Protein AF-A0A478FSL3-F1 (afdb_monomer)

Foldseek 3Di:
DDDDDDDDDDDDDDDDDDDDDDPPPDDDDDDDDDPPPFDFAFALLRCCVPPPQQWKDFDALVRLLVCLVPPQLLVLCLVCLVVQDDPPCVPPRDDSVCCPVPVVSPSVSLRVSLVVRRNDFDDPVCVVGGDGPVNLVPDPSSVSNRSNGMDTNPDPPD

pLDDT: mean 75.97, std 21.67, range [32.62, 96.56]

Organism: NCBI:txid1494318

Structure (mmCIF, N/CA/C/O backbone):
data_AF-A0A478FSL3-F1
#
_entry.id   AF-A0A478FSL3-F1
#
loop_
_atom_site.group_PDB
_atom_site.id
_atom_site.type_symbol
_atom_site.label_atom_id
_atom_site.label_alt_id
_atom_site.label_comp_id
_atom_site.label_asym_id
_atom_site.label_entity_id
_atom_site.label_seq_id
_atom_site.pdbx_PDB_ins_code
_atom_site.Cartn_x
_atom_site.Cartn_y
_atom_site.Cartn_z
_atom_site.occupancy
_atom_site.B_iso_or_equiv
_atom_site.auth_seq_id
_atom_site.auth_comp_id
_atom_site.auth_asym_id
_atom_site.auth_atom_id
_atom_site.pdbx_PDB_model_num
ATOM 1 N N . MET A 1 1 ? 45.774 29.064 17.086 1.00 34.59 1 MET A N 1
ATOM 2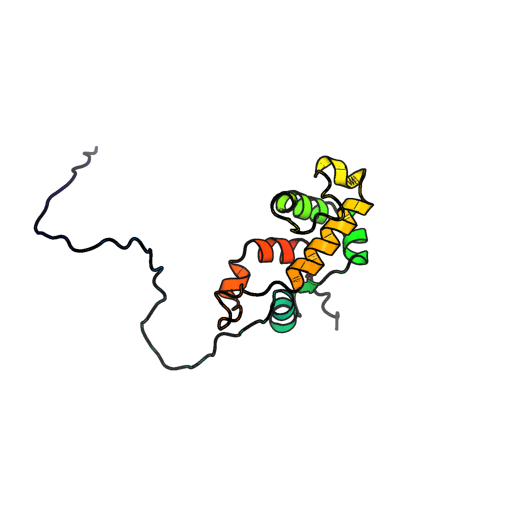 C CA . MET A 1 1 ? 45.091 30.337 16.777 1.00 34.59 1 MET A CA 1
ATOM 3 C C . MET A 1 1 ? 44.925 30.420 15.266 1.00 34.59 1 MET A C 1
ATOM 5 O O . MET A 1 1 ? 45.894 30.163 14.566 1.00 34.59 1 MET A O 1
ATOM 9 N N . SER A 1 2 ? 43.700 30.673 14.799 1.00 55.25 2 SER A N 1
ATOM 10 C CA . SER A 1 2 ? 43.314 30.901 13.392 1.00 55.25 2 SER A CA 1
ATOM 11 C C . SER A 1 2 ? 43.967 32.162 12.797 1.00 55.25 2 SER A C 1
ATOM 13 O O . SER A 1 2 ? 44.465 32.989 13.563 1.00 55.25 2 SER A O 1
ATOM 15 N N . PRO A 1 3 ? 43.974 32.316 11.457 1.00 44.53 3 PRO A N 1
ATOM 16 C CA . PRO A 1 3 ? 42.897 33.045 10.750 1.00 44.53 3 PRO A CA 1
ATOM 17 C C . PRO A 1 3 ? 42.436 32.306 9.466 1.00 44.53 3 PRO A C 1
ATOM 19 O O . PRO A 1 3 ? 43.242 31.726 8.752 1.00 44.53 3 PRO A O 1
ATOM 22 N N . GLN A 1 4 ? 41.142 32.039 9.257 1.00 42.28 4 GLN A N 1
ATOM 23 C CA . GLN A 1 4 ? 40.098 32.898 8.658 1.00 42.28 4 GLN A CA 1
ATOM 24 C C . GLN A 1 4 ? 40.313 33.295 7.177 1.00 42.28 4 GLN A C 1
ATOM 26 O O . GLN A 1 4 ? 41.096 34.179 6.866 1.00 42.28 4 GLN A O 1
ATOM 31 N N . ALA A 1 5 ? 39.538 32.618 6.314 1.00 52.38 5 ALA A N 1
ATOM 32 C CA .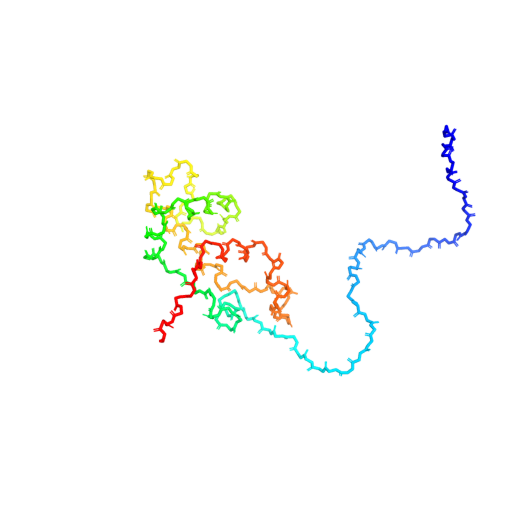 ALA A 1 5 ? 38.742 33.112 5.179 1.00 52.38 5 ALA A CA 1
ATOM 33 C C . ALA A 1 5 ? 39.263 34.252 4.279 1.00 52.38 5 ALA A C 1
ATOM 35 O O . ALA A 1 5 ? 39.267 35.399 4.700 1.00 52.38 5 ALA A O 1
ATOM 36 N N . VAL A 1 6 ? 39.459 33.944 2.986 1.00 44.88 6 VAL A N 1
ATOM 37 C CA . VAL A 1 6 ? 39.178 34.794 1.801 1.00 44.88 6 VAL A CA 1
ATOM 38 C C . VAL A 1 6 ? 38.959 33.803 0.634 1.00 44.88 6 VAL A C 1
ATOM 40 O O . VAL A 1 6 ? 39.763 32.897 0.467 1.00 44.88 6 VAL A O 1
ATOM 43 N N . GLY A 1 7 ? 37.894 33.778 -0.168 1.00 35.62 7 GLY A N 1
ATOM 44 C CA . GLY A 1 7 ? 36.949 34.825 -0.528 1.00 35.62 7 GLY A CA 1
ATOM 45 C C . GLY A 1 7 ? 37.157 35.240 -1.992 1.00 35.62 7 GLY A C 1
ATOM 46 O O . GLY A 1 7 ? 38.005 36.070 -2.262 1.00 35.62 7 GLY A O 1
ATOM 47 N N . MET A 1 8 ? 36.335 34.683 -2.890 1.00 39.50 8 MET A N 1
ATOM 48 C CA . MET A 1 8 ? 35.828 35.277 -4.144 1.00 39.50 8 MET A CA 1
ATOM 49 C C . MET A 1 8 ? 36.754 35.725 -5.304 1.00 39.50 8 MET A C 1
ATOM 51 O O . MET A 1 8 ? 37.624 36.570 -5.154 1.00 39.50 8 MET A O 1
ATOM 55 N N . ALA A 1 9 ? 36.293 35.308 -6.500 1.00 43.53 9 ALA A N 1
ATOM 56 C CA . ALA A 1 9 ? 36.206 36.050 -7.776 1.00 43.53 9 ALA A CA 1
ATOM 57 C C . ALA A 1 9 ? 37.520 36.278 -8.569 1.00 43.53 9 ALA A C 1
ATOM 59 O O . ALA A 1 9 ? 38.598 36.297 -8.005 1.00 43.53 9 ALA A O 1
ATOM 60 N N . ALA A 1 10 ? 37.554 36.423 -9.899 1.00 43.38 10 ALA A N 1
ATOM 61 C CA . ALA A 1 10 ? 36.546 36.774 -10.900 1.00 43.38 10 ALA A CA 1
ATOM 62 C C . ALA A 1 10 ? 37.058 36.364 -12.315 1.00 43.38 10 ALA A C 1
ATOM 64 O O . ALA A 1 10 ? 38.259 36.392 -12.549 1.00 43.38 10 ALA A O 1
ATOM 65 N N . LEU A 1 11 ? 36.185 35.869 -13.206 1.00 45.81 11 LEU A N 1
ATOM 66 C CA . LEU A 1 11 ? 35.688 36.509 -14.452 1.00 45.81 11 LEU A CA 1
ATOM 67 C C . LEU A 1 11 ? 36.575 36.461 -15.725 1.00 45.81 11 LEU A C 1
ATOM 69 O O . LEU A 1 11 ? 37.667 37.014 -15.771 1.00 45.81 11 LEU A O 1
ATOM 73 N N . GLY A 1 12 ? 35.980 35.924 -16.805 1.00 34.31 12 GLY A N 1
ATOM 74 C CA . GLY A 1 12 ? 36.345 36.104 -18.226 1.00 34.31 12 GLY A CA 1
ATOM 75 C C . GLY A 1 12 ? 36.044 34.831 -19.045 1.00 34.31 12 GLY A C 1
ATOM 76 O O . GLY A 1 12 ? 36.5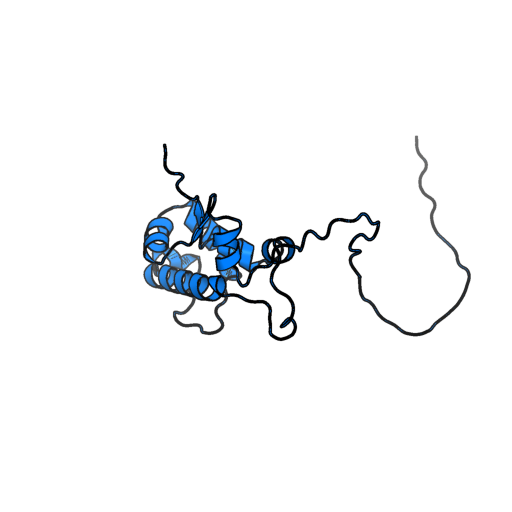52 33.781 -18.690 1.00 34.31 12 GLY A O 1
ATOM 77 N N . ALA A 1 13 ? 35.235 34.778 -20.109 1.00 39.03 13 ALA A N 1
ATOM 78 C CA . ALA A 1 13 ? 34.570 35.799 -20.913 1.00 39.03 13 ALA A CA 1
ATOM 79 C C . ALA A 1 13 ? 33.313 35.228 -21.633 1.00 39.03 13 ALA A C 1
ATOM 81 O O . ALA A 1 13 ? 33.151 34.019 -21.767 1.00 39.03 13 ALA A O 1
ATOM 82 N N . ALA A 1 14 ? 32.455 36.165 -22.051 1.00 41.88 14 ALA A N 1
ATOM 83 C CA . ALA A 1 14 ? 31.187 36.132 -22.801 1.00 41.88 14 ALA A CA 1
ATOM 84 C C . ALA A 1 14 ? 31.005 35.062 -23.916 1.00 41.88 14 ALA A C 1
ATOM 86 O O . ALA A 1 14 ? 31.973 34.617 -24.510 1.00 41.88 14 ALA A O 1
ATOM 87 N N . GLY A 1 15 ? 29.788 34.674 -24.329 1.00 36.91 15 GLY A N 1
ATOM 88 C CA . GLY A 1 15 ? 28.472 35.243 -24.039 1.00 36.91 15 GLY A CA 1
ATOM 89 C C . GLY A 1 15 ? 27.296 34.450 -24.645 1.00 36.91 15 GLY A C 1
ATOM 90 O O . GLY A 1 15 ? 27.435 33.743 -25.634 1.00 36.91 15 GLY A O 1
ATOM 91 N N . THR A 1 16 ? 26.147 34.597 -23.978 1.00 46.03 16 THR A N 1
ATOM 92 C CA . THR A 1 16 ? 24.757 34.671 -24.483 1.00 46.03 16 THR A CA 1
ATOM 93 C C . THR A 1 16 ? 24.332 33.874 -25.725 1.00 46.03 16 THR A C 1
ATOM 95 O O . THR A 1 16 ? 24.602 34.273 -26.853 1.00 46.03 16 THR A O 1
ATOM 98 N N . GLY A 1 17 ? 23.463 32.880 -25.496 1.00 33.03 17 GLY A N 1
ATOM 99 C CA . GLY A 1 17 ? 22.544 32.339 -26.501 1.00 33.03 17 GLY A CA 1
ATOM 100 C C . GLY A 1 17 ? 21.627 31.231 -25.964 1.00 33.03 17 GLY A C 1
ATOM 101 O O . GLY A 1 17 ? 21.941 30.064 -26.120 1.00 33.03 17 GLY A O 1
ATOM 102 N N . ALA A 1 18 ? 20.495 31.627 -25.369 1.00 36.06 18 ALA A N 1
ATOM 103 C CA . ALA A 1 18 ? 19.294 30.827 -25.063 1.00 36.06 18 ALA A CA 1
ATOM 104 C C . ALA A 1 18 ? 19.358 29.727 -23.968 1.00 36.06 18 ALA A C 1
ATOM 106 O O . ALA A 1 18 ? 19.629 28.560 -24.208 1.00 36.06 18 ALA A O 1
ATOM 107 N N . ILE A 1 19 ? 19.017 30.154 -22.746 1.00 42.81 19 ILE A N 1
ATOM 108 C CA . ILE A 1 19 ? 17.968 29.612 -21.855 1.00 42.81 19 ILE A CA 1
ATOM 109 C C . ILE A 1 19 ? 17.582 28.131 -22.052 1.00 42.81 19 ILE A C 1
ATOM 111 O O . ILE A 1 19 ? 16.931 27.766 -23.026 1.00 42.81 19 ILE A O 1
ATOM 115 N N . GLY A 1 20 ? 17.833 27.323 -21.020 1.00 32.62 20 GLY A N 1
ATOM 116 C CA . GLY A 1 20 ? 17.235 26.000 -20.860 1.00 32.62 20 GLY A CA 1
ATOM 117 C C . GLY A 1 20 ? 17.657 25.352 -19.548 1.00 32.62 20 GLY A C 1
ATOM 118 O O . GLY A 1 20 ? 18.569 24.534 -19.519 1.00 32.62 20 GLY A O 1
ATOM 119 N N . VAL A 1 21 ? 17.023 25.755 -18.445 1.00 44.94 21 VAL A N 1
ATOM 120 C CA . VAL A 1 21 ? 17.184 25.113 -17.136 1.00 44.94 21 VAL A CA 1
ATOM 121 C C . VAL A 1 21 ? 16.596 23.708 -17.230 1.00 44.94 21 VAL A C 1
ATOM 123 O O . VAL A 1 21 ? 15.384 23.530 -17.258 1.00 44.94 21 VAL A O 1
ATOM 126 N N . GLY A 1 22 ? 17.467 22.712 -17.285 1.00 34.00 22 GLY A N 1
ATOM 127 C CA . GLY A 1 22 ? 17.115 21.317 -17.105 1.00 34.00 22 GLY A CA 1
ATOM 128 C C . GLY A 1 22 ? 18.277 20.646 -16.406 1.00 34.00 22 GLY A C 1
ATOM 129 O O . GLY A 1 22 ? 19.307 20.385 -17.018 1.00 34.00 22 GLY A O 1
ATOM 130 N N . THR A 1 23 ? 18.139 20.400 -15.108 1.00 40.31 23 THR A N 1
ATOM 131 C CA . THR A 1 23 ? 19.004 19.473 -14.381 1.00 40.31 23 THR A CA 1
ATOM 132 C C . THR A 1 23 ? 18.845 18.092 -15.008 1.00 40.31 23 THR A C 1
ATOM 134 O O . THR A 1 23 ? 17.971 17.318 -14.624 1.00 40.31 23 THR A O 1
ATOM 137 N N . ALA A 1 24 ? 19.666 17.794 -16.011 1.00 42.09 24 ALA A N 1
ATOM 138 C CA . ALA A 1 24 ? 19.892 16.440 -16.470 1.00 42.09 24 ALA A CA 1
ATOM 139 C C . ALA A 1 24 ? 20.667 15.730 -15.355 1.00 42.09 24 ALA A C 1
ATOM 141 O O . ALA A 1 24 ? 21.882 15.879 -15.233 1.00 42.09 24 ALA A O 1
ATOM 142 N N . TYR A 1 25 ? 19.949 15.020 -14.483 1.00 37.78 25 TYR A N 1
ATOM 143 C CA . TYR A 1 25 ? 20.577 14.083 -13.561 1.00 37.78 25 TYR A CA 1
ATOM 144 C C . TYR A 1 25 ? 21.334 13.054 -14.403 1.00 37.78 25 TYR A C 1
ATOM 146 O O . TYR A 1 25 ? 20.741 12.279 -15.153 1.00 37.78 25 TYR A O 1
ATOM 154 N N . ALA A 1 26 ? 22.662 13.137 -14.328 1.00 46.28 26 ALA A N 1
ATOM 155 C CA . ALA A 1 26 ? 23.601 12.339 -15.091 1.00 46.28 26 ALA A CA 1
ATOM 156 C C . ALA A 1 26 ? 23.365 10.843 -14.839 1.00 46.28 26 ALA A C 1
ATOM 158 O O . ALA A 1 26 ? 23.676 10.321 -13.770 1.00 46.28 26 ALA A O 1
ATOM 159 N N . THR A 1 27 ? 22.825 10.151 -15.838 1.00 48.28 27 THR A N 1
ATOM 160 C CA . THR A 1 27 ? 22.888 8.692 -15.935 1.00 48.28 27 THR A CA 1
ATOM 161 C C . THR A 1 27 ? 24.244 8.337 -16.537 1.00 48.28 27 THR A C 1
ATOM 163 O O . THR A 1 27 ? 24.622 8.827 -17.600 1.00 48.28 27 THR A O 1
ATOM 166 N N . GLY A 1 28 ? 25.024 7.564 -15.779 1.00 39.25 28 GLY A N 1
ATOM 167 C CA . GLY A 1 28 ? 26.411 7.232 -16.078 1.00 39.25 28 GLY A CA 1
ATOM 168 C C . GLY A 1 28 ? 26.583 6.561 -17.437 1.00 39.25 28 GLY A C 1
ATOM 169 O O . GLY A 1 28 ? 25.937 5.565 -17.747 1.00 39.25 28 GLY A O 1
ATOM 170 N N . LEU A 1 29 ? 27.506 7.106 -18.223 1.00 49.78 29 LEU A N 1
ATOM 171 C CA . LEU A 1 29 ? 27.919 6.596 -19.522 1.00 49.78 29 LEU A CA 1
ATOM 172 C C . LEU A 1 29 ? 29.439 6.406 -19.479 1.00 49.78 29 LEU A C 1
ATOM 174 O O . LEU A 1 29 ? 30.196 7.252 -19.941 1.00 49.78 29 LEU A O 1
ATOM 178 N N . ILE A 1 30 ? 29.896 5.305 -18.880 1.00 38.22 30 ILE A N 1
ATOM 179 C CA . ILE A 1 30 ? 31.236 4.756 -19.129 1.00 38.22 30 ILE A CA 1
ATOM 180 C C . ILE A 1 30 ? 31.054 3.250 -19.292 1.00 38.22 30 ILE A C 1
ATOM 182 O O . ILE A 1 30 ? 30.615 2.556 -18.380 1.00 38.22 30 ILE A O 1
ATOM 186 N N . GLY A 1 31 ? 31.262 2.795 -20.524 1.00 39.41 31 GLY A N 1
ATOM 187 C CA . GLY A 1 31 ? 30.716 1.548 -21.027 1.00 39.41 31 GLY A CA 1
ATOM 188 C C . GLY A 1 31 ? 31.340 0.270 -20.487 1.00 39.41 31 GLY A C 1
ATOM 189 O O . GLY A 1 31 ? 32.488 0.234 -20.060 1.00 39.41 31 GLY A O 1
ATOM 190 N N . SER A 1 32 ? 30.578 -0.811 -20.624 1.00 36.41 32 SER A N 1
ATOM 191 C CA . SER A 1 32 ? 31.039 -2.139 -21.031 1.00 36.41 32 SER A CA 1
ATOM 192 C C . SER A 1 32 ? 29.819 -2.993 -21.367 1.00 36.41 32 SER A C 1
ATOM 194 O O . SER A 1 32 ? 28.735 -2.817 -20.824 1.00 36.41 32 SER A O 1
ATOM 196 N N . LYS A 1 33 ? 30.000 -3.869 -22.346 1.00 45.91 33 LYS A N 1
ATOM 197 C CA . LYS A 1 33 ? 28.988 -4.701 -22.988 1.00 45.91 33 LYS A CA 1
ATOM 198 C C . LYS A 1 33 ? 28.354 -5.703 -22.009 1.00 45.91 33 LYS A C 1
ATOM 200 O O . LYS A 1 33 ? 29.028 -6.640 -21.602 1.00 45.91 33 LYS A O 1
ATOM 205 N N . ALA A 1 34 ? 27.061 -5.551 -21.747 1.00 41.41 34 ALA A N 1
ATOM 206 C CA . ALA A 1 34 ? 26.084 -6.615 -21.510 1.00 41.41 34 ALA A CA 1
ATOM 207 C C . ALA A 1 34 ? 24.702 -5.967 -21.661 1.00 41.41 34 ALA A C 1
ATOM 209 O O . ALA A 1 34 ? 24.378 -5.015 -20.960 1.00 41.41 34 ALA A O 1
ATOM 210 N N . SER A 1 35 ? 23.914 -6.403 -22.641 1.00 45.28 35 SER A N 1
ATOM 211 C CA . SER A 1 35 ? 22.520 -5.980 -22.776 1.00 45.28 35 SER A CA 1
ATOM 212 C C . SER A 1 35 ? 21.675 -6.711 -21.734 1.00 45.28 35 SER A C 1
ATOM 214 O O . SER A 1 35 ? 20.853 -7.552 -22.091 1.00 45.28 35 SER A O 1
ATOM 216 N N . ASP A 1 36 ? 21.888 -6.411 -20.456 1.00 47.72 36 ASP A N 1
ATOM 217 C CA . ASP A 1 36 ? 20.885 -6.680 -19.434 1.00 47.72 36 ASP A CA 1
ATOM 218 C C . ASP A 1 36 ? 19.747 -5.705 -19.717 1.00 47.72 36 ASP A C 1
ATOM 220 O O . ASP A 1 36 ? 19.816 -4.517 -19.401 1.00 47.72 36 ASP A O 1
ATOM 224 N N . LYS A 1 37 ? 18.737 -6.178 -20.452 1.00 59.31 37 LYS A N 1
ATOM 225 C CA . LYS A 1 37 ? 17.491 -5.431 -20.594 1.00 59.31 37 LYS A CA 1
ATOM 226 C C . LYS A 1 37 ? 16.974 -5.211 -19.178 1.00 59.31 37 LYS A C 1
ATOM 228 O O . LYS A 1 37 ? 16.708 -6.184 -18.478 1.00 59.31 37 LYS A O 1
ATOM 233 N N . GLU A 1 38 ? 16.905 -3.951 -18.761 1.00 72.50 38 GLU A N 1
ATOM 234 C CA . GLU A 1 38 ? 16.314 -3.567 -17.483 1.00 72.50 38 GLU A CA 1
ATOM 235 C C . GLU A 1 38 ? 14.930 -4.221 -17.387 1.00 72.50 38 GLU A C 1
ATOM 237 O O . GLU A 1 38 ? 14.149 -4.135 -18.335 1.00 72.50 38 GLU A O 1
ATOM 242 N N . GLU A 1 39 ? 14.664 -4.964 -16.307 1.00 83.00 39 GLU A N 1
ATOM 243 C CA . GLU A 1 39 ? 13.381 -5.646 -16.163 1.00 83.00 39 GLU A CA 1
ATOM 244 C C . GLU A 1 39 ? 12.250 -4.624 -16.111 1.00 83.00 39 GLU A C 1
ATOM 246 O O . GLU A 1 39 ? 12.269 -3.662 -15.335 1.00 83.00 39 GLU A O 1
ATOM 251 N N . GLU A 1 40 ? 11.262 -4.869 -16.962 1.00 87.75 40 GLU A N 1
ATOM 252 C CA . GLU A 1 40 ? 10.133 -3.987 -17.162 1.00 87.75 40 GLU A CA 1
ATOM 253 C C . GLU A 1 40 ? 8.869 -4.561 -16.522 1.00 87.75 40 GLU A C 1
ATOM 255 O O . GLU A 1 40 ? 8.569 -5.753 -16.650 1.00 87.75 40 GLU A O 1
ATOM 260 N N . TYR A 1 41 ? 8.093 -3.683 -15.894 1.00 88.44 41 TYR A N 1
ATOM 261 C CA . TYR A 1 41 ? 6.869 -4.022 -15.186 1.00 88.44 41 TYR A CA 1
ATOM 262 C C . TYR A 1 41 ? 5.688 -3.217 -15.729 1.00 88.44 41 TYR A C 1
ATOM 264 O O . TYR A 1 41 ? 5.796 -2.029 -16.049 1.00 88.44 41 TYR A O 1
ATOM 272 N N . ASP A 1 42 ? 4.536 -3.866 -15.838 1.00 88.38 42 ASP A N 1
ATOM 273 C CA . ASP A 1 42 ? 3.335 -3.231 -16.390 1.00 88.38 42 ASP A CA 1
ATOM 274 C C . ASP A 1 42 ? 2.559 -2.430 -15.327 1.00 88.38 42 ASP A C 1
ATOM 276 O O . ASP A 1 42 ? 1.815 -1.504 -15.661 1.00 88.38 42 ASP A O 1
ATOM 280 N N . SER A 1 43 ? 2.726 -2.766 -14.045 1.00 91.06 43 SER A N 1
ATOM 281 C CA . SER A 1 43 ? 2.070 -2.106 -12.913 1.00 91.06 43 SER A CA 1
ATOM 282 C C . SER A 1 43 ? 2.780 -2.386 -11.584 1.00 91.06 43 SER A C 1
ATOM 284 O O . SER A 1 43 ? 3.731 -3.165 -11.510 1.00 91.06 43 SER A O 1
ATOM 286 N N . PHE A 1 44 ? 2.278 -1.786 -10.504 1.00 92.81 44 PHE A N 1
ATOM 287 C CA . PHE A 1 44 ? 2.707 -2.104 -9.139 1.00 92.81 44 PHE A CA 1
ATOM 288 C C . PHE A 1 44 ? 2.444 -3.562 -8.761 1.00 92.81 44 PHE A C 1
ATOM 290 O O . PHE A 1 44 ? 3.285 -4.180 -8.110 1.00 92.81 44 PHE A O 1
ATOM 297 N N . LEU A 1 45 ? 1.302 -4.118 -9.179 1.00 93.19 45 LEU A N 1
ATOM 298 C CA . LEU A 1 45 ? 1.005 -5.531 -8.959 1.00 93.19 45 LEU A CA 1
ATOM 299 C C . LEU A 1 45 ? 1.985 -6.428 -9.721 1.00 93.19 45 LEU A C 1
ATOM 301 O O . LEU A 1 45 ? 2.518 -7.362 -9.138 1.00 93.19 45 LEU A O 1
ATOM 305 N N . ASP A 1 46 ? 2.280 -6.100 -10.980 1.00 92.44 46 ASP A N 1
ATOM 306 C CA . ASP A 1 46 ? 3.216 -6.874 -11.801 1.00 92.44 46 ASP A CA 1
ATOM 307 C C . ASP A 1 46 ? 4.630 -6.885 -11.195 1.00 92.44 46 ASP A C 1
ATOM 309 O O . ASP A 1 46 ? 5.276 -7.930 -11.118 1.00 92.44 46 ASP A O 1
ATOM 313 N N . TYR A 1 47 ? 5.088 -5.742 -10.673 1.00 91.75 47 TYR A N 1
ATOM 314 C CA . TYR A 1 47 ? 6.345 -5.669 -9.926 1.00 91.75 47 TYR A CA 1
ATOM 315 C C . TYR A 1 47 ? 6.313 -6.515 -8.653 1.00 91.75 47 TYR A C 1
ATOM 317 O O . TYR A 1 47 ? 7.267 -7.236 -8.357 1.00 91.75 47 TYR A O 1
ATOM 325 N N . LEU A 1 48 ? 5.208 -6.472 -7.910 1.00 92.12 48 LEU A N 1
ATOM 326 C CA . LEU A 1 48 ? 5.051 -7.270 -6.703 1.00 92.12 48 LEU A CA 1
ATOM 327 C C . LEU A 1 48 ? 5.108 -8.777 -7.007 1.00 92.12 48 LEU A C 1
ATOM 329 O O . LEU A 1 48 ? 5.842 -9.502 -6.340 1.00 92.12 48 LEU A O 1
ATOM 333 N N . GLU A 1 49 ? 4.406 -9.238 -8.040 1.00 90.88 49 GLU A N 1
ATOM 334 C CA . GLU A 1 49 ? 4.327 -10.653 -8.424 1.00 90.88 49 GLU A CA 1
ATOM 335 C C . GLU A 1 49 ? 5.607 -11.183 -9.088 1.00 90.88 49 GLU A C 1
ATOM 337 O O . GLU A 1 49 ? 5.945 -12.357 -8.927 1.00 90.88 49 GLU A O 1
ATOM 342 N N . LYS A 1 50 ? 6.347 -10.344 -9.820 1.00 89.75 50 LYS A N 1
ATOM 343 C CA . LYS A 1 50 ? 7.584 -10.767 -10.496 1.00 89.75 50 LYS A CA 1
ATOM 344 C C . LYS A 1 50 ? 8.824 -10.601 -9.626 1.00 89.75 50 LYS A C 1
ATOM 346 O O . LYS A 1 50 ? 9.629 -11.526 -9.548 1.00 89.75 50 LYS A O 1
ATOM 351 N N . ALA A 1 51 ? 8.971 -9.455 -8.963 1.00 89.19 51 ALA A N 1
ATOM 352 C CA . ALA A 1 51 ? 10.196 -9.099 -8.249 1.00 89.19 51 ALA A CA 1
ATOM 353 C C . ALA A 1 51 ? 10.123 -9.344 -6.736 1.00 89.19 51 ALA A C 1
ATOM 355 O O . ALA A 1 51 ? 11.162 -9.531 -6.103 1.00 89.19 51 ALA A O 1
ATOM 356 N N . LEU A 1 52 ? 8.924 -9.328 -6.136 1.00 89.00 52 LEU A N 1
ATOM 357 C CA . LEU A 1 52 ? 8.765 -9.377 -4.676 1.00 89.00 52 LEU A CA 1
ATOM 358 C C . LEU A 1 52 ? 7.955 -10.563 -4.151 1.00 89.00 52 LEU A C 1
ATOM 360 O O . LEU A 1 52 ? 7.816 -10.652 -2.932 1.00 89.00 52 LEU A O 1
ATOM 364 N N . LYS A 1 53 ? 7.497 -11.493 -4.998 1.00 87.38 53 LYS A N 1
ATOM 365 C CA . LYS A 1 53 ? 6.622 -12.623 -4.618 1.00 87.38 53 LYS A CA 1
ATOM 366 C C . LYS A 1 53 ? 7.080 -13.420 -3.394 1.00 87.38 53 LYS A C 1
ATOM 368 O O . LYS A 1 53 ? 6.255 -13.886 -2.619 1.00 87.38 53 LYS A O 1
ATOM 373 N N . ASP A 1 54 ? 8.393 -13.549 -3.197 1.00 87.12 54 ASP A N 1
ATOM 374 C CA . ASP A 1 54 ? 8.987 -14.318 -2.097 1.00 87.12 54 ASP A CA 1
ATOM 375 C C . ASP A 1 54 ? 9.082 -13.524 -0.782 1.00 87.12 54 ASP A C 1
ATOM 377 O O . ASP A 1 54 ? 9.468 -14.063 0.258 1.00 87.12 54 ASP A O 1
ATOM 381 N N . THR A 1 55 ? 8.768 -12.228 -0.820 1.00 87.94 55 THR A N 1
ATOM 382 C CA . THR A 1 55 ? 8.901 -11.300 0.313 1.00 87.94 55 THR A CA 1
ATOM 383 C C . THR A 1 55 ? 7.615 -10.561 0.639 1.00 87.94 55 THR A C 1
ATOM 385 O O . THR A 1 55 ? 7.399 -10.247 1.804 1.00 87.94 55 THR A O 1
ATOM 388 N N . SER A 1 56 ? 6.777 -10.262 -0.353 1.00 89.94 56 SER A N 1
ATOM 389 C CA . SER A 1 56 ? 5.586 -9.427 -0.210 1.00 89.94 56 SER A CA 1
ATOM 390 C C . SER A 1 56 ? 4.453 -9.956 -1.088 1.00 89.94 56 SER A C 1
ATOM 392 O O . SER A 1 56 ? 4.674 -10.285 -2.251 1.00 89.94 56 SER A O 1
ATOM 394 N N . VAL A 1 57 ? 3.238 -9.989 -0.548 1.00 93.19 57 VAL A N 1
ATOM 395 C CA . VAL A 1 57 ? 2.008 -10.360 -1.262 1.00 93.19 57 VAL A CA 1
ATOM 396 C C . VAL A 1 57 ? 0.962 -9.258 -1.122 1.00 93.19 57 VAL A C 1
ATOM 398 O O . VAL A 1 57 ? 0.918 -8.568 -0.104 1.00 93.19 57 VAL A O 1
ATOM 401 N N . TYR A 1 58 ? 0.127 -9.073 -2.143 1.00 94.50 58 TYR A N 1
ATOM 402 C CA . TYR A 1 58 ? -1.001 -8.143 -2.084 1.00 94.50 58 TYR A CA 1
ATOM 403 C C . TYR A 1 58 ? -2.038 -8.608 -1.053 1.00 94.50 58 TYR A C 1
ATOM 405 O O . TYR A 1 58 ? -2.315 -9.805 -0.961 1.00 94.50 58 TYR A O 1
ATOM 413 N N . ILE A 1 59 ? -2.629 -7.670 -0.308 1.00 93.81 59 ILE A N 1
ATOM 414 C CA . ILE A 1 59 ? -3.710 -7.964 0.642 1.00 93.81 59 ILE A CA 1
ATOM 415 C C . ILE A 1 59 ? -5.066 -7.482 0.127 1.00 93.81 59 ILE A C 1
ATOM 417 O O . ILE A 1 59 ? -5.195 -6.384 -0.409 1.00 93.81 59 ILE A O 1
ATOM 421 N N . ASP A 1 60 ? -6.098 -8.293 0.334 1.00 93.38 60 ASP A N 1
ATOM 422 C CA . ASP A 1 60 ? -7.477 -7.961 -0.018 1.00 93.38 60 ASP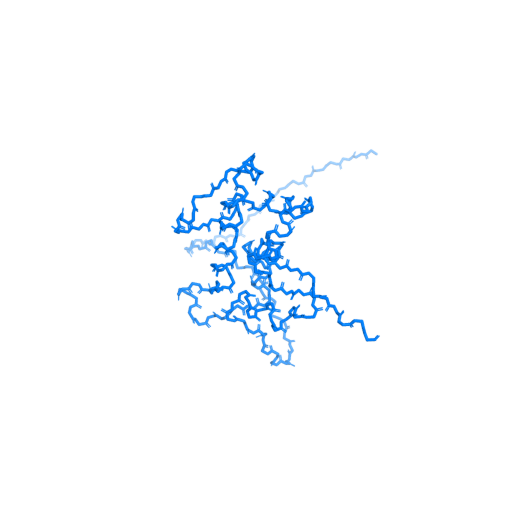 A CA 1
ATOM 423 C C . ASP A 1 60 ? -8.232 -7.256 1.133 1.00 93.38 60 ASP A C 1
ATOM 425 O O . ASP A 1 60 ? -7.723 -7.084 2.246 1.00 93.38 60 ASP A O 1
ATOM 429 N N . LYS A 1 61 ? -9.491 -6.867 0.885 1.00 93.50 61 LYS A N 1
ATOM 430 C CA . LYS A 1 61 ? -10.360 -6.182 1.864 1.00 93.50 61 LYS A CA 1
ATOM 431 C C . LYS A 1 61 ? -10.490 -6.943 3.191 1.00 93.50 61 LYS A C 1
ATOM 433 O O . LYS A 1 61 ? -10.527 -6.313 4.252 1.00 93.50 61 LYS A O 1
ATOM 438 N N . SER A 1 62 ? -10.553 -8.274 3.166 1.00 93.81 62 SER A N 1
ATOM 439 C CA . SER A 1 62 ? -10.638 -9.094 4.381 1.00 93.81 62 SER A CA 1
ATOM 440 C C . SER A 1 62 ? -9.376 -8.941 5.223 1.00 93.81 62 SER A C 1
ATOM 442 O O . SER A 1 62 ? -9.451 -8.721 6.430 1.00 93.81 62 SER A O 1
ATOM 444 N N . LYS A 1 63 ? -8.206 -8.986 4.585 1.00 93.12 63 LYS A N 1
ATOM 445 C CA . LYS A 1 63 ? -6.918 -8.794 5.258 1.00 93.12 63 LYS A CA 1
ATOM 446 C C . LYS A 1 63 ? -6.744 -7.378 5.794 1.00 93.12 63 LYS A C 1
ATOM 448 O O . LYS A 1 63 ? -6.264 -7.226 6.915 1.00 93.12 63 LYS A O 1
ATOM 453 N N . ILE A 1 64 ? -7.191 -6.361 5.057 1.00 93.25 64 ILE A N 1
ATOM 454 C CA . ILE A 1 64 ? -7.246 -4.971 5.543 1.00 93.25 64 ILE A CA 1
ATOM 455 C C . ILE A 1 64 ? -8.126 -4.883 6.795 1.00 93.25 64 ILE A C 1
ATOM 457 O O . ILE A 1 64 ? -7.732 -4.263 7.775 1.00 93.25 64 ILE A O 1
ATOM 461 N N . THR A 1 65 ? -9.283 -5.553 6.803 1.00 93.19 65 THR A N 1
ATOM 462 C CA . THR A 1 65 ? -10.199 -5.574 7.958 1.00 93.19 65 THR A CA 1
ATOM 463 C C . THR A 1 65 ? -9.526 -6.137 9.208 1.00 93.19 65 THR A C 1
ATOM 465 O O . THR A 1 65 ? -9.663 -5.565 10.288 1.00 93.19 65 THR A O 1
ATOM 468 N N . THR A 1 66 ? -8.781 -7.236 9.069 1.00 92.94 66 THR A N 1
ATOM 469 C CA . THR A 1 66 ? -8.032 -7.835 10.182 1.00 92.94 66 THR A CA 1
ATOM 470 C C . THR A 1 66 ? -6.869 -6.948 10.620 1.00 92.94 66 THR A C 1
ATOM 472 O O . THR A 1 66 ? -6.682 -6.722 11.812 1.00 92.94 66 THR A O 1
ATOM 475 N N . LYS A 1 67 ? -6.095 -6.419 9.667 1.00 91.94 67 LYS A N 1
ATOM 476 C CA . LYS A 1 67 ? -4.927 -5.578 9.952 1.00 91.94 67 LYS A CA 1
ATOM 477 C C . LYS A 1 67 ? -5.300 -4.226 10.538 1.00 91.94 67 LYS A C 1
ATOM 479 O O . LYS A 1 67 ? -4.527 -3.702 11.324 1.00 91.94 67 LYS A O 1
ATOM 484 N N . LEU A 1 68 ? -6.481 -3.689 10.240 1.00 91.00 68 LEU A N 1
ATOM 485 C CA . LEU A 1 68 ? -6.941 -2.436 10.832 1.00 91.00 68 LEU A CA 1
ATOM 486 C C . LEU A 1 68 ? -7.088 -2.519 12.355 1.00 91.00 68 LEU A C 1
ATOM 488 O O . LEU A 1 68 ? -7.136 -1.478 12.989 1.00 91.00 68 LEU A O 1
ATOM 492 N N . GLU A 1 69 ? -7.096 -3.706 12.960 1.00 89.50 69 GLU A N 1
ATOM 493 C CA . GLU A 1 69 ? -7.037 -3.860 14.419 1.00 89.50 69 GLU A CA 1
ATOM 494 C C . GLU A 1 69 ? -5.613 -3.743 14.984 1.00 89.50 69 GLU A C 1
ATOM 496 O O . GLU A 1 69 ? -5.449 -3.458 16.169 1.00 89.50 69 GLU A O 1
ATOM 501 N N . ALA A 1 70 ? -4.592 -3.929 14.147 1.00 91.19 70 ALA A N 1
ATOM 502 C CA . ALA A 1 70 ? -3.191 -3.920 14.538 1.00 91.19 70 ALA A CA 1
ATOM 503 C C . ALA A 1 70 ? -2.625 -2.488 14.566 1.00 91.19 70 ALA A C 1
ATOM 505 O O . ALA A 1 70 ? -2.846 -1.679 13.660 1.00 91.19 70 ALA A O 1
ATOM 506 N N . GLU A 1 71 ? -1.906 -2.154 15.638 1.00 91.00 71 GLU A N 1
ATOM 507 C CA . GLU A 1 71 ? -1.413 -0.794 15.887 1.00 91.00 71 GLU A CA 1
ATOM 508 C C . GLU A 1 71 ? -0.357 -0.348 14.865 1.00 91.00 71 GLU A C 1
ATOM 510 O O . GLU A 1 71 ? -0.359 0.802 14.417 1.00 91.00 71 GLU A O 1
ATOM 515 N N . ASP A 1 72 ? 0.502 -1.270 14.435 1.00 90.69 72 ASP A N 1
ATOM 516 C CA . ASP A 1 72 ? 1.508 -1.056 13.395 1.00 90.69 72 ASP A CA 1
ATOM 517 C C . ASP A 1 72 ? 0.853 -0.681 12.061 1.00 90.69 72 ASP A C 1
ATOM 519 O O . ASP A 1 72 ? 1.244 0.299 11.420 1.00 90.69 72 ASP A O 1
ATOM 523 N N . TYR A 1 73 ? -0.208 -1.394 11.684 1.00 91.75 73 TYR A N 1
ATOM 524 C CA . TYR A 1 73 ? -0.957 -1.100 10.471 1.00 91.75 73 TYR A CA 1
ATOM 525 C C . TYR A 1 73 ? -1.707 0.230 10.570 1.00 91.75 73 TYR A C 1
ATOM 527 O O . TYR A 1 73 ? -1.637 1.037 9.643 1.00 91.75 73 TYR A O 1
ATOM 535 N N . LYS A 1 74 ? -2.375 0.516 11.698 1.00 90.75 74 LYS A N 1
ATOM 536 C CA . LYS A 1 74 ? -3.018 1.825 11.928 1.00 90.75 74 LYS A CA 1
ATOM 537 C C . LYS A 1 74 ? -2.014 2.969 11.819 1.00 90.75 74 LYS A C 1
ATOM 539 O O . LYS A 1 74 ? -2.338 4.008 11.245 1.00 90.75 74 LYS A O 1
ATOM 544 N N . THR A 1 75 ? -0.803 2.779 12.336 1.00 92.44 75 THR A N 1
ATOM 545 C CA . THR A 1 75 ? 0.280 3.767 12.268 1.00 92.44 75 THR A CA 1
ATOM 546 C C . THR A 1 75 ? 0.738 3.980 10.827 1.00 92.44 75 THR A C 1
ATOM 548 O O . THR A 1 75 ? 0.797 5.118 10.358 1.00 92.44 75 THR A O 1
ATOM 551 N N . ALA A 1 76 ? 0.997 2.898 10.090 1.00 92.25 76 ALA A N 1
ATOM 552 C CA . ALA A 1 76 ? 1.365 2.957 8.676 1.00 92.25 76 ALA A CA 1
ATOM 553 C C . ALA A 1 76 ? 0.286 3.651 7.826 1.00 92.25 76 ALA A C 1
ATOM 555 O O . ALA A 1 76 ? 0.599 4.510 6.992 1.00 92.25 76 ALA A O 1
ATOM 556 N N . LEU A 1 77 ? -0.982 3.321 8.084 1.00 93.25 77 LEU A N 1
ATOM 557 C CA . LEU A 1 77 ? -2.136 3.915 7.423 1.00 93.25 77 LEU A CA 1
ATOM 558 C C . LEU A 1 77 ? -2.256 5.406 7.746 1.00 93.25 77 LEU A C 1
ATOM 560 O O . LEU A 1 77 ? -2.377 6.215 6.833 1.00 93.25 77 LEU A O 1
ATOM 564 N N . THR A 1 78 ? -2.145 5.780 9.021 1.00 93.06 78 THR A N 1
ATOM 565 C CA . THR A 1 78 ? -2.202 7.173 9.494 1.00 93.06 78 THR A CA 1
ATOM 566 C C . THR A 1 78 ? -1.136 8.039 8.831 1.00 93.06 78 THR A C 1
ATOM 568 O O . THR A 1 78 ? -1.450 9.100 8.290 1.00 93.06 78 THR A O 1
ATOM 571 N N . ASN A 1 79 ? 0.110 7.562 8.802 1.00 93.50 79 ASN A N 1
ATOM 572 C CA . ASN A 1 79 ? 1.236 8.286 8.207 1.00 93.50 79 ASN A CA 1
ATOM 573 C C . ASN A 1 79 ? 1.067 8.503 6.698 1.00 93.50 79 ASN A C 1
ATOM 575 O O . ASN A 1 79 ? 1.550 9.492 6.151 1.00 93.50 79 ASN A O 1
ATOM 579 N N . SER A 1 80 ? 0.374 7.583 6.029 1.00 93.44 80 SER A N 1
ATOM 580 C CA . SER A 1 80 ? 0.170 7.622 4.581 1.00 93.44 80 SER A CA 1
ATOM 581 C C . SER A 1 80 ? -1.143 8.290 4.175 1.00 93.44 80 SER A C 1
ATOM 583 O O . SER A 1 80 ? -1.313 8.661 3.012 1.00 93.44 80 SER A O 1
ATOM 585 N N . TRP A 1 81 ? -2.072 8.457 5.121 1.00 93.75 81 TRP A N 1
ATOM 586 C CA . TRP A 1 81 ? -3.473 8.744 4.843 1.00 93.75 81 TRP A CA 1
ATOM 587 C C . TRP A 1 81 ? -3.654 9.985 3.983 1.00 93.75 81 TRP A C 1
ATOM 589 O O . TRP A 1 81 ? -4.335 9.934 2.967 1.00 93.75 81 TRP A O 1
ATOM 599 N N . ASN A 1 82 ? -2.996 11.095 4.323 1.00 91.06 82 ASN A N 1
ATOM 600 C CA . ASN A 1 82 ? -3.139 12.365 3.602 1.00 91.06 82 ASN A CA 1
ATOM 601 C C . ASN A 1 82 ? -2.683 12.283 2.137 1.00 91.06 82 ASN A C 1
ATOM 603 O O . ASN A 1 82 ? -3.247 12.962 1.283 1.00 91.06 82 ASN A O 1
ATOM 607 N N . SER A 1 83 ? -1.728 11.408 1.832 1.00 91.75 83 SER A N 1
ATOM 608 C CA . SER A 1 83 ? -1.227 11.178 0.474 1.00 91.75 83 SER A CA 1
ATOM 609 C C . SER A 1 83 ? -2.071 10.174 -0.319 1.00 91.75 83 SER A C 1
ATOM 611 O O . SER A 1 83 ? -1.926 10.083 -1.536 1.00 91.75 83 SER A O 1
ATOM 613 N N . MET A 1 84 ? -2.980 9.444 0.335 1.00 92.00 84 MET A N 1
ATOM 614 C CA . MET A 1 84 ? -3.905 8.530 -0.333 1.00 92.00 84 MET A CA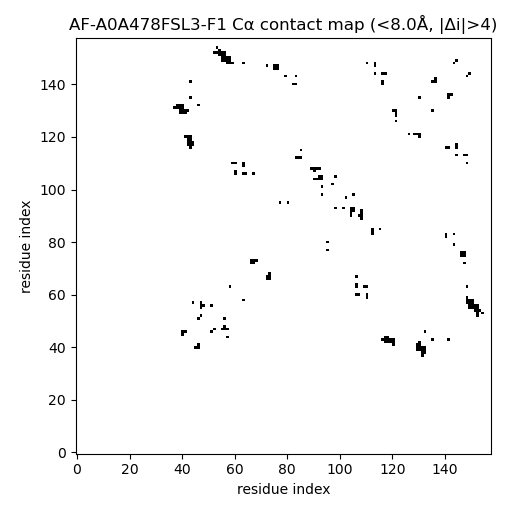 1
ATOM 615 C C . MET A 1 84 ? -5.083 9.302 -0.925 1.00 92.00 84 MET A C 1
ATOM 617 O O . MET A 1 84 ? -6.033 9.641 -0.220 1.00 92.00 84 MET A O 1
ATOM 621 N N . ASN A 1 85 ? -5.030 9.589 -2.222 1.00 89.19 85 ASN A N 1
ATOM 622 C CA . ASN A 1 85 ? -6.104 10.282 -2.930 1.00 89.19 85 ASN A CA 1
ATOM 623 C C . ASN A 1 85 ? -6.735 9.372 -3.987 1.00 89.19 85 ASN A C 1
ATOM 625 O O . ASN A 1 85 ? -6.029 8.666 -4.712 1.00 89.19 85 ASN A O 1
ATOM 629 N N . LEU A 1 86 ? -8.065 9.403 -4.058 1.00 86.31 86 LEU A N 1
ATOM 630 C CA . LEU A 1 86 ? -8.869 8.786 -5.106 1.00 86.31 86 LEU A CA 1
ATOM 631 C C . LEU A 1 86 ? -9.547 9.904 -5.896 1.00 86.31 86 LEU A C 1
ATOM 633 O O . LEU A 1 86 ? -10.134 10.807 -5.306 1.00 86.31 86 LEU A O 1
ATOM 637 N N . THR A 1 87 ? -9.454 9.847 -7.222 1.00 76.12 87 THR A N 1
ATOM 638 C CA . THR A 1 87 ? -10.118 10.795 -8.130 1.00 76.12 87 THR A CA 1
ATOM 639 C C . THR A 1 87 ? -11.639 10.649 -8.089 1.00 76.12 87 THR A C 1
ATOM 641 O O . THR A 1 87 ? -12.353 11.626 -8.285 1.00 76.12 87 THR A O 1
ATOM 644 N N . GLU A 1 88 ? -12.132 9.448 -7.781 1.00 68.69 88 GLU A N 1
ATOM 645 C CA . GLU A 1 88 ? -13.546 9.166 -7.545 1.00 68.69 88 GLU A CA 1
ATOM 646 C C . GLU A 1 88 ? -13.761 8.968 -6.039 1.00 68.69 88 GLU A C 1
ATOM 648 O O . GLU A 1 88 ? -13.401 7.940 -5.468 1.00 68.69 88 GLU A O 1
ATOM 653 N N . ALA A 1 89 ? -14.307 9.992 -5.380 1.00 58.94 89 ALA A N 1
ATOM 654 C CA . ALA A 1 89 ? -14.370 10.129 -3.922 1.00 58.94 89 ALA A CA 1
ATOM 655 C C . ALA A 1 89 ? -15.417 9.233 -3.230 1.00 58.94 89 ALA A C 1
ATOM 657 O O . ALA A 1 89 ? -15.912 9.588 -2.168 1.00 58.94 89 ALA A O 1
ATOM 658 N N . THR A 1 90 ? -15.794 8.094 -3.819 1.00 66.00 90 THR A N 1
ATOM 659 C CA . THR A 1 90 ? -16.728 7.162 -3.172 1.00 66.00 90 THR A CA 1
ATOM 660 C C . THR A 1 90 ? -16.002 5.895 -2.726 1.00 66.00 90 THR A C 1
ATOM 662 O O . THR A 1 90 ? -15.409 5.218 -3.569 1.00 66.00 90 THR A O 1
ATOM 665 N N . PRO A 1 91 ? -16.083 5.494 -1.444 1.00 71.56 91 PRO A N 1
ATOM 666 C CA . PRO A 1 91 ? -16.668 6.248 -0.330 1.00 71.56 91 PRO A CA 1
ATOM 667 C C . PRO A 1 91 ? -15.829 7.483 0.029 1.00 71.56 91 PRO A C 1
ATOM 669 O O . PRO A 1 91 ? -14.639 7.538 -0.296 1.00 71.56 91 PRO A O 1
ATOM 672 N N . ASP A 1 92 ? -16.454 8.448 0.710 1.00 83.00 92 ASP A N 1
ATOM 673 C CA . ASP A 1 92 ? -15.752 9.608 1.254 1.00 83.00 92 ASP A CA 1
ATOM 674 C C . ASP A 1 92 ? -14.580 9.154 2.123 1.00 83.00 92 ASP A C 1
ATOM 676 O O . ASP A 1 92 ? -14.689 8.209 2.905 1.00 83.00 92 ASP A O 1
ATOM 680 N N . LYS A 1 93 ? -13.449 9.845 1.994 1.00 89.50 93 LYS A N 1
ATOM 681 C CA . LYS A 1 93 ? -12.255 9.582 2.793 1.00 89.50 93 LYS A CA 1
ATOM 682 C C . LYS A 1 93 ? -12.491 10.065 4.231 1.00 89.50 93 LYS A C 1
ATOM 684 O O . LYS A 1 93 ? -12.523 11.281 4.435 1.00 89.50 93 LYS A O 1
ATOM 689 N N . PRO A 1 94 ? -12.627 9.178 5.238 1.00 90.38 94 PRO A N 1
ATOM 690 C CA . PRO A 1 94 ? -12.780 9.621 6.622 1.00 90.38 94 PRO A CA 1
ATOM 691 C C . PRO A 1 94 ? -11.524 10.344 7.123 1.00 90.38 94 PRO A C 1
ATOM 693 O O . PRO A 1 94 ? -10.426 10.165 6.589 1.00 90.38 94 PRO A O 1
ATOM 696 N N . SER A 1 95 ? -11.658 11.144 8.179 1.00 90.62 95 SER A N 1
ATOM 697 C CA . SER A 1 95 ? -10.497 11.731 8.854 1.00 90.62 95 SER A CA 1
ATOM 698 C C . SER A 1 95 ? -9.718 10.652 9.610 1.00 90.62 95 SER A C 1
ATOM 700 O O . SER A 1 95 ? -10.299 9.676 10.079 1.00 90.62 95 SER A O 1
ATOM 702 N N . VAL A 1 96 ? -8.413 10.856 9.816 1.00 90.38 96 VAL A N 1
ATOM 703 C CA . VAL A 1 96 ? -7.566 9.939 10.611 1.00 90.38 96 VAL A CA 1
ATOM 704 C C . VAL A 1 96 ? -8.163 9.664 11.996 1.00 90.38 96 VAL A C 1
ATOM 706 O O . VAL A 1 96 ? -8.223 8.523 12.447 1.00 90.38 96 VAL A O 1
ATOM 709 N N . ASN A 1 97 ? -8.687 10.705 12.646 1.00 90.19 97 ASN A N 1
ATOM 710 C CA . ASN A 1 97 ? -9.286 10.609 13.980 1.00 90.19 97 ASN A CA 1
ATOM 711 C C . ASN A 1 97 ? -10.599 9.803 14.002 1.00 90.19 97 ASN A C 1
ATOM 713 O O . ASN A 1 97 ? -11.104 9.480 15.074 1.00 90.19 97 ASN A O 1
ATOM 717 N N . GLU A 1 98 ? -11.161 9.490 12.834 1.00 90.19 98 GLU A N 1
ATOM 718 C CA . GLU A 1 98 ? -12.421 8.770 12.678 1.00 90.19 98 GLU A CA 1
ATOM 719 C C . GLU A 1 98 ? -12.214 7.297 12.305 1.00 90.19 98 GLU A C 1
ATOM 721 O O . GLU A 1 98 ? -13.196 6.589 12.132 1.00 90.19 98 GLU A O 1
ATOM 726 N N . PHE A 1 99 ? -10.981 6.782 12.212 1.00 88.25 99 PHE A N 1
ATOM 727 C CA . PHE A 1 99 ? -10.748 5.386 11.800 1.00 88.25 99 PHE A CA 1
ATOM 728 C C . PHE A 1 99 ? -11.480 4.354 12.660 1.00 88.25 99 PHE A C 1
ATOM 730 O O . PHE A 1 99 ? -11.894 3.311 12.162 1.00 88.25 99 PHE A O 1
ATOM 737 N N . THR A 1 100 ? -11.649 4.636 13.951 1.00 86.69 100 THR A N 1
ATOM 738 C CA . THR A 1 100 ? -12.369 3.743 14.865 1.00 86.69 100 THR A CA 1
ATOM 739 C C . THR A 1 100 ? -13.884 3.885 14.717 1.00 86.69 100 THR A C 1
ATOM 741 O O . THR A 1 100 ? -14.592 2.882 14.696 1.00 86.69 100 THR A O 1
ATOM 744 N N . SER A 1 101 ? -14.395 5.116 14.614 1.00 91.44 101 SER A N 1
ATOM 745 C CA . SER A 1 101 ? -15.836 5.394 14.529 1.00 91.44 101 SER A CA 1
ATOM 746 C C . SER A 1 101 ? -16.421 5.145 13.134 1.00 91.44 101 SER A C 1
ATOM 748 O O . SER A 1 101 ? -17.596 4.812 13.028 1.00 91.44 101 SER A O 1
ATOM 750 N N . LYS A 1 102 ? -15.599 5.255 12.087 1.00 92.50 102 LYS A N 1
ATOM 751 C CA . LYS A 1 102 ? -15.908 5.023 10.666 1.00 92.50 102 LYS A CA 1
ATOM 752 C C . LYS A 1 102 ? -15.067 3.882 10.094 1.00 92.50 102 LYS A C 1
ATOM 754 O O . LYS A 1 102 ? -14.499 3.967 9.006 1.00 92.50 102 LYS A O 1
ATOM 759 N N . LYS A 1 103 ? -14.941 2.804 10.873 1.00 91.75 103 LYS A N 1
ATOM 760 C CA . LYS A 1 103 ? -14.100 1.647 10.540 1.00 91.75 103 LYS A CA 1
ATOM 761 C C . LYS A 1 103 ? -14.433 1.069 9.165 1.00 91.75 103 LYS A C 1
ATOM 763 O O . LYS A 1 103 ? -13.526 0.759 8.396 1.00 91.75 103 LYS A O 1
ATOM 768 N N . THR A 1 104 ? -15.718 0.930 8.852 1.00 92.94 104 THR A N 1
ATOM 769 C CA . THR A 1 104 ? -16.180 0.384 7.571 1.00 92.94 104 THR A CA 1
ATOM 770 C C . THR A 1 104 ? -15.725 1.260 6.409 1.00 92.94 104 THR A C 1
ATOM 772 O O . THR A 1 104 ? -15.129 0.755 5.461 1.00 92.94 104 THR A O 1
ATOM 775 N N . GLU A 1 105 ? -15.916 2.572 6.507 1.00 93.25 105 GLU A N 1
ATOM 776 C CA . GLU A 1 105 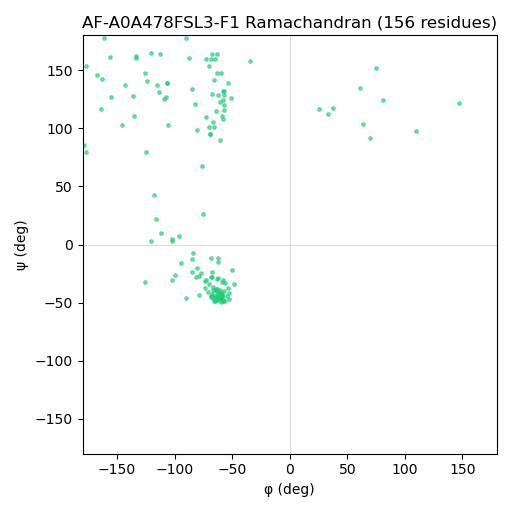? -15.519 3.541 5.489 1.00 93.25 105 GLU A CA 1
ATOM 777 C C . GLU A 1 105 ? -13.997 3.593 5.330 1.00 93.25 105 GLU A C 1
ATOM 779 O O . GLU A 1 105 ? -13.499 3.635 4.207 1.00 93.25 105 GLU A O 1
ATOM 784 N N . THR A 1 106 ? -13.238 3.507 6.427 1.00 93.19 106 THR A N 1
ATOM 785 C CA . THR A 1 106 ? -11.772 3.409 6.379 1.00 93.19 106 THR A CA 1
ATOM 786 C C . THR A 1 106 ? -11.322 2.159 5.628 1.00 93.19 106 THR A C 1
ATOM 788 O O . THR A 1 106 ? -10.443 2.252 4.769 1.00 93.19 106 THR A O 1
ATOM 791 N N . ILE A 1 107 ? -11.925 0.998 5.904 1.00 94.44 107 ILE A N 1
ATOM 792 C CA . ILE A 1 107 ? -11.624 -0.257 5.197 1.00 94.44 107 ILE A CA 1
ATOM 793 C C . ILE A 1 107 ? -11.961 -0.124 3.711 1.00 94.44 107 ILE A C 1
ATOM 795 O O . ILE A 1 107 ? -11.167 -0.523 2.859 1.00 94.44 107 ILE A O 1
ATOM 799 N N . GLU A 1 108 ? -13.124 0.432 3.382 1.00 94.12 108 GLU A N 1
ATOM 800 C CA . GLU A 1 108 ? -13.580 0.558 1.999 1.00 94.12 108 GLU A CA 1
ATOM 801 C C . GLU A 1 108 ? -12.753 1.546 1.191 1.00 94.12 108 GLU A C 1
ATOM 803 O O . GLU A 1 108 ? -12.338 1.216 0.078 1.00 94.12 108 GLU A O 1
ATOM 808 N N . PHE A 1 109 ? -12.452 2.712 1.758 1.00 94.44 109 PHE A N 1
ATOM 809 C CA . PHE A 1 109 ? -11.570 3.691 1.138 1.00 94.44 109 PHE A CA 1
ATOM 810 C C . PHE A 1 109 ? -10.178 3.097 0.899 1.00 94.44 109 PHE A C 1
ATOM 812 O O . PHE A 1 109 ? -9.662 3.158 -0.217 1.00 94.44 109 PHE A O 1
ATOM 819 N N . THR A 1 110 ? -9.590 2.463 1.922 1.00 94.75 110 THR A N 1
ATOM 820 C CA . THR A 1 110 ? -8.260 1.837 1.825 1.00 94.75 110 THR A CA 1
ATOM 821 C C . THR A 1 110 ? -8.249 0.751 0.757 1.00 94.75 110 THR A C 1
ATOM 823 O O . THR A 1 110 ? -7.371 0.742 -0.102 1.00 94.75 110 THR A O 1
ATOM 826 N N . SER A 1 111 ? -9.258 -0.124 0.755 1.00 94.81 111 SER A N 1
ATOM 827 C CA . SER A 1 111 ? -9.388 -1.192 -0.235 1.00 94.81 111 SER A CA 1
ATOM 828 C C . SER A 1 111 ? -9.517 -0.635 -1.652 1.00 94.81 111 SER A C 1
ATOM 830 O O . SER A 1 111 ? -8.799 -1.094 -2.537 1.00 94.81 111 SER A O 1
ATOM 832 N N . LYS A 1 112 ? -10.350 0.388 -1.880 1.00 93.75 112 LYS A N 1
ATOM 833 C CA . LYS A 1 112 ? -10.460 1.026 -3.201 1.00 93.75 112 LYS A CA 1
ATOM 834 C C . LYS A 1 112 ? -9.173 1.716 -3.629 1.00 93.75 112 LYS A C 1
ATOM 836 O O . LYS A 1 112 ? -8.811 1.654 -4.802 1.00 93.75 112 LYS A O 1
ATOM 841 N N . TRP A 1 113 ? -8.465 2.348 -2.699 1.00 94.69 113 TRP A N 1
ATOM 842 C CA . TRP A 1 113 ? -7.170 2.947 -2.990 1.00 94.69 113 TRP A CA 1
ATOM 843 C C . TRP A 1 113 ? -6.153 1.881 -3.412 1.00 94.69 113 TRP A C 1
ATOM 845 O O . TRP A 1 113 ? -5.513 2.032 -4.451 1.00 94.69 113 TRP A O 1
ATOM 855 N N . CYS A 1 114 ? -6.075 0.761 -2.691 1.00 95.06 114 CYS A N 1
ATOM 856 C CA . CYS A 1 114 ? -5.229 -0.373 -3.062 1.00 95.06 114 CYS A CA 1
ATOM 857 C C . CYS A 1 114 ? -5.589 -0.935 -4.448 1.00 95.06 114 CYS A C 1
ATOM 859 O O . CYS A 1 114 ? -4.702 -1.130 -5.279 1.00 95.06 114 CYS A O 1
ATOM 861 N N . GLU A 1 115 ? -6.878 -1.110 -4.742 1.00 93.81 115 GLU A N 1
ATOM 862 C CA . GLU A 1 115 ? -7.365 -1.569 -6.049 1.00 93.81 115 GLU A CA 1
ATOM 863 C C . GLU A 1 115 ? -7.030 -0.590 -7.185 1.00 93.81 115 GLU A C 1
ATOM 865 O O . GLU A 1 115 ? -6.646 -1.013 -8.273 1.00 93.81 115 GLU A O 1
ATOM 870 N N . SER A 1 116 ? -7.115 0.718 -6.935 1.00 92.25 116 SER A N 1
ATOM 871 C CA . SER A 1 116 ? -6.735 1.747 -7.907 1.00 92.25 116 SER A CA 1
ATOM 872 C C . SER A 1 116 ? -5.226 1.750 -8.167 1.00 92.25 116 SER A C 1
ATOM 874 O O . SER A 1 116 ? -4.786 1.847 -9.314 1.00 92.25 116 SER A O 1
ATOM 876 N N . LYS A 1 117 ? -4.411 1.613 -7.116 1.00 93.00 117 LYS A N 1
ATOM 877 C CA . LYS A 1 117 ? -2.950 1.699 -7.235 1.00 93.00 117 LYS A CA 1
ATOM 878 C C . LYS A 1 117 ? -2.292 0.416 -7.713 1.00 93.00 117 LYS A C 1
ATOM 880 O O . LYS A 1 117 ? -1.281 0.513 -8.402 1.00 93.00 117 LYS A O 1
ATOM 885 N N . LYS A 1 118 ? -2.863 -0.765 -7.460 1.00 91.38 118 LYS A N 1
ATOM 886 C CA . LYS A 1 118 ? -2.285 -2.031 -7.952 1.00 91.38 118 LYS A CA 1
ATOM 887 C C . LYS A 1 118 ? -2.168 -2.056 -9.482 1.00 91.38 118 LYS A C 1
ATOM 889 O O . LYS A 1 118 ? -1.230 -2.637 -10.021 1.00 91.38 118 LYS A O 1
ATOM 894 N N . VAL A 1 119 ? -3.097 -1.392 -10.177 1.00 91.12 119 VAL A N 1
ATOM 895 C CA . VAL A 1 119 ? -3.128 -1.282 -11.645 1.00 91.12 119 VAL A CA 1
ATOM 896 C C . VAL A 1 119 ? -2.492 0.007 -12.168 1.00 91.12 119 VAL A C 1
ATOM 898 O O . VAL A 1 119 ? -2.586 0.271 -13.365 1.00 91.12 119 VAL A O 1
ATOM 901 N N . LYS A 1 120 ? -1.850 0.816 -11.312 1.00 87.88 120 LYS A N 1
ATOM 902 C CA . LYS A 1 120 ? -1.208 2.066 -11.731 1.00 87.88 120 LYS A CA 1
ATOM 903 C C . LYS A 1 120 ? -0.155 1.782 -12.802 1.00 87.88 120 LYS A C 1
ATOM 905 O O . LYS A 1 120 ? 0.780 1.011 -12.585 1.00 87.88 120 LYS A O 1
ATOM 910 N N . LYS A 1 121 ? -0.306 2.455 -13.939 1.00 83.25 121 LYS A N 1
ATOM 911 C CA . LYS A 1 121 ? 0.627 2.438 -15.070 1.00 83.25 121 LYS A CA 1
ATOM 912 C C . LYS A 1 121 ? 1.270 3.813 -15.224 1.00 83.25 121 LYS A C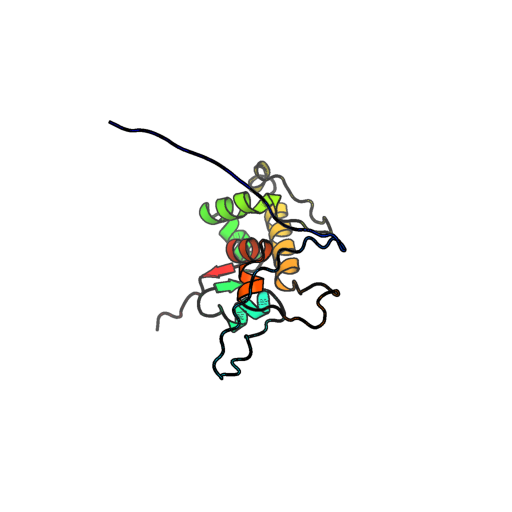 1
ATOM 914 O O . LYS A 1 121 ? 0.775 4.791 -14.660 1.00 83.25 121 LYS A O 1
ATOM 919 N N . LEU A 1 122 ? 2.362 3.879 -15.979 1.00 75.00 122 LEU A N 1
ATOM 920 C CA . LEU A 1 122 ? 2.895 5.158 -16.445 1.00 75.00 122 LEU A CA 1
ATOM 921 C C . LEU A 1 122 ? 1.829 5.868 -17.300 1.00 75.00 122 LEU A C 1
ATOM 923 O O . LEU A 1 122 ? 0.984 5.217 -17.921 1.00 75.00 122 LEU A O 1
ATOM 927 N N . THR A 1 123 ? 1.804 7.200 -17.256 1.00 67.94 123 THR A N 1
ATOM 928 C CA . THR A 1 123 ? 0.788 7.999 -17.957 1.00 67.94 123 THR A CA 1
ATOM 929 C C . THR A 1 123 ? 0.951 7.896 -19.473 1.00 67.94 123 THR A C 1
ATOM 931 O O . THR A 1 123 ? 1.997 7.481 -19.966 1.00 67.94 123 THR A O 1
ATOM 934 N N . ALA A 1 124 ? -0.076 8.298 -20.231 1.00 55.94 124 ALA A N 1
ATOM 935 C CA . ALA A 1 124 ? -0.064 8.196 -21.691 1.00 55.94 124 ALA A CA 1
ATOM 936 C C . ALA A 1 124 ? 1.115 8.949 -22.351 1.00 55.94 124 ALA A C 1
ATOM 938 O O . ALA A 1 124 ? 1.682 8.490 -23.334 1.00 55.94 124 ALA A O 1
ATOM 939 N N . GLU A 1 125 ? 1.589 10.047 -21.750 1.00 55.66 125 GLU A N 1
ATOM 940 C CA . GLU A 1 125 ? 2.801 10.765 -22.193 1.00 55.66 125 GLU A CA 1
ATOM 941 C C . GLU A 1 125 ? 4.090 9.922 -22.107 1.00 55.66 125 GLU A C 1
ATOM 943 O O . GLU A 1 125 ? 5.132 10.291 -22.650 1.00 55.66 125 GLU A O 1
ATOM 948 N N . GLN A 1 126 ? 4.026 8.772 -21.438 1.00 60.22 126 GLN A N 1
ATOM 949 C CA . GLN A 1 126 ? 5.096 7.798 -21.276 1.00 60.22 126 GLN A CA 1
ATOM 950 C C . GLN A 1 126 ? 4.745 6.451 -21.929 1.00 60.22 126 GLN A C 1
ATOM 952 O O . GLN A 1 126 ? 5.356 5.453 -21.575 1.00 60.22 126 GLN A O 1
ATOM 957 N N . GLU A 1 127 ? 3.814 6.407 -22.893 1.00 51.03 127 GLU A N 1
ATOM 958 C CA . GLU A 1 127 ? 3.229 5.191 -23.505 1.00 51.03 127 GLU A CA 1
ATOM 959 C C . GLU A 1 127 ? 4.221 4.128 -24.009 1.00 51.03 127 GLU A C 1
ATOM 961 O O . GLU A 1 127 ? 3.867 2.958 -24.117 1.00 51.03 127 GLU A O 1
ATOM 966 N N . ASN A 1 128 ? 5.470 4.509 -24.284 1.00 55.41 128 ASN A N 1
ATOM 967 C CA . ASN A 1 128 ? 6.532 3.590 -24.711 1.00 55.41 128 ASN A CA 1
ATOM 968 C C . ASN A 1 128 ? 7.533 3.230 -23.603 1.00 55.41 128 ASN A C 1
ATOM 970 O O . ASN A 1 128 ? 8.539 2.578 -23.871 1.00 55.41 128 ASN A O 1
ATOM 974 N N . ARG A 1 129 ? 7.305 3.687 -22.371 1.00 65.62 129 ARG A N 1
ATOM 975 C CA . ARG A 1 129 ? 8.106 3.345 -21.199 1.00 65.62 129 ARG A CA 1
ATOM 976 C C . ARG A 1 129 ? 7.286 2.418 -20.329 1.00 65.62 129 ARG A C 1
ATOM 978 O O . ARG A 1 129 ? 6.154 2.730 -19.967 1.00 65.62 129 ARG A O 1
ATOM 985 N N . LYS A 1 130 ? 7.870 1.279 -19.989 1.00 72.62 130 LYS A N 1
ATOM 986 C CA . LYS A 1 130 ? 7.376 0.452 -18.900 1.00 72.62 130 LYS A CA 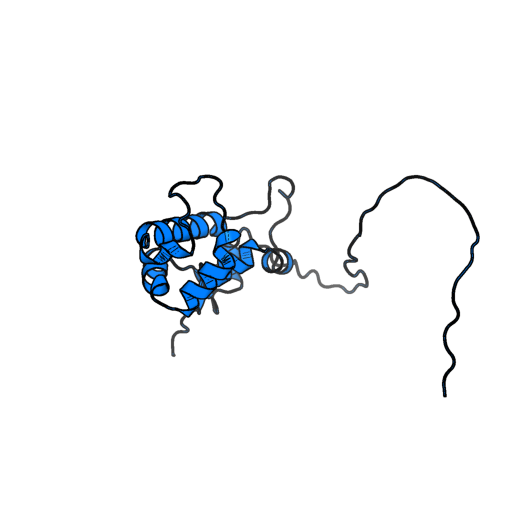1
ATOM 987 C C . LYS A 1 130 ? 7.996 0.911 -17.595 1.00 72.62 130 LYS A C 1
ATOM 989 O O . LYS A 1 130 ? 9.007 1.618 -17.577 1.00 72.62 130 LYS A O 1
ATOM 994 N N . TRP A 1 131 ? 7.361 0.531 -16.495 1.00 84.19 131 TRP A N 1
ATOM 995 C CA . TRP A 1 131 ? 7.987 0.722 -15.206 1.00 84.19 131 TRP A CA 1
ATOM 996 C C . TRP A 1 131 ? 9.263 -0.101 -15.132 1.00 84.19 131 TRP A C 1
ATOM 998 O O . TRP A 1 131 ? 9.331 -1.206 -15.652 1.00 84.19 131 TRP A O 1
ATOM 1008 N N . THR A 1 132 ? 10.239 0.409 -14.409 1.00 87.50 132 THR A N 1
ATOM 1009 C CA . THR A 1 132 ? 11.429 -0.334 -14.018 1.00 87.50 132 THR A CA 1
ATOM 1010 C C . THR A 1 132 ? 11.512 -0.366 -12.505 1.00 87.50 132 THR A C 1
ATOM 1012 O O . THR A 1 132 ? 10.852 0.424 -11.822 1.00 87.50 132 THR A O 1
ATOM 1015 N N . LYS A 1 133 ? 12.339 -1.250 -11.946 1.00 86.50 133 LYS A N 1
ATOM 1016 C CA . LYS A 1 133 ? 12.504 -1.330 -10.489 1.00 86.50 133 LYS A CA 1
ATOM 1017 C C . LYS A 1 133 ? 12.845 0.037 -9.885 1.00 86.50 133 LYS A C 1
ATOM 1019 O O . LYS A 1 133 ? 12.219 0.455 -8.916 1.00 86.50 133 LYS A O 1
ATOM 1024 N N . ALA A 1 134 ? 13.803 0.747 -10.483 1.00 86.19 134 ALA A N 1
ATOM 1025 C CA . ALA A 1 134 ? 14.257 2.040 -9.982 1.00 86.19 134 ALA A CA 1
ATOM 1026 C C . ALA A 1 134 ? 13.143 3.097 -10.010 1.00 86.19 134 ALA A C 1
ATOM 1028 O O . ALA A 1 134 ? 12.990 3.865 -9.061 1.00 86.19 134 ALA A O 1
ATOM 1029 N N . THR A 1 135 ? 12.345 3.121 -11.078 1.00 88.19 135 THR A N 1
ATOM 1030 C CA . THR A 1 135 ? 11.254 4.093 -11.224 1.00 88.19 135 THR A CA 1
ATOM 1031 C C . THR A 1 135 ? 10.072 3.778 -10.308 1.00 88.19 135 THR A C 1
ATOM 1033 O O . THR A 1 135 ? 9.528 4.703 -9.709 1.00 88.19 135 THR A O 1
ATOM 1036 N N . ILE A 1 136 ? 9.727 2.500 -10.108 1.00 88.88 136 ILE A N 1
ATOM 1037 C CA . ILE A 1 136 ? 8.697 2.093 -9.136 1.00 88.88 136 ILE A CA 1
ATOM 1038 C C . ILE A 1 136 ? 9.137 2.423 -7.713 1.00 88.88 136 ILE A C 1
ATOM 1040 O O . ILE A 1 136 ? 8.383 3.032 -6.963 1.00 88.88 136 ILE A O 1
ATOM 1044 N N . GLU A 1 137 ? 10.357 2.057 -7.319 1.00 89.75 137 GLU A N 1
ATOM 1045 C CA . GLU A 1 137 ? 10.827 2.268 -5.944 1.00 89.75 137 GLU A CA 1
ATOM 1046 C C . GLU A 1 137 ? 11.007 3.753 -5.588 1.00 89.75 137 GLU A C 1
ATOM 1048 O O . GLU A 1 137 ? 10.925 4.130 -4.411 1.00 89.75 137 GLU A O 1
ATOM 1053 N N . ALA A 1 138 ? 11.197 4.607 -6.596 1.00 88.62 138 ALA A N 1
ATOM 1054 C CA . ALA A 1 138 ? 11.192 6.057 -6.447 1.00 88.62 138 ALA A CA 1
ATOM 1055 C C . ALA A 1 138 ? 9.776 6.654 -6.319 1.00 88.62 138 ALA A C 1
ATOM 1057 O O . ALA A 1 138 ? 9.636 7.730 -5.729 1.00 88.62 138 ALA A O 1
ATOM 1058 N N . ASP A 1 139 ? 8.737 5.977 -6.820 1.00 89.31 139 ASP A N 1
ATOM 1059 C CA . ASP A 1 139 ? 7.358 6.466 -6.784 1.00 89.31 139 ASP A CA 1
ATOM 1060 C C . ASP A 1 139 ? 6.823 6.518 -5.342 1.00 89.31 139 ASP A C 1
ATOM 1062 O O . ASP A 1 139 ? 6.921 5.576 -4.549 1.00 89.31 139 ASP A O 1
ATOM 1066 N N . THR A 1 140 ? 6.259 7.663 -4.966 1.00 90.81 140 THR A N 1
ATOM 1067 C CA . THR A 1 140 ? 5.750 7.885 -3.607 1.00 90.81 140 THR A CA 1
ATOM 1068 C C . THR A 1 140 ? 4.498 7.066 -3.322 1.00 90.81 140 THR A C 1
ATOM 1070 O O . THR A 1 140 ? 4.324 6.586 -2.201 1.00 90.81 140 THR A O 1
ATOM 1073 N N . GLU A 1 141 ? 3.650 6.847 -4.326 1.00 92.31 141 GLU A N 1
ATOM 1074 C CA . GLU A 1 141 ? 2.451 6.026 -4.184 1.00 92.31 141 GLU A CA 1
ATOM 1075 C C . GLU A 1 141 ? 2.811 4.547 -4.089 1.00 92.31 141 GLU A C 1
ATOM 1077 O O . GLU A 1 141 ? 2.133 3.818 -3.370 1.00 92.31 141 GLU A O 1
ATOM 1082 N N . TRP A 1 142 ? 3.904 4.109 -4.724 1.00 93.38 142 TRP A N 1
ATOM 1083 C CA . TRP A 1 142 ? 4.433 2.760 -4.518 1.00 93.38 142 TRP A CA 1
ATOM 1084 C C . TRP A 1 142 ? 4.829 2.520 -3.060 1.00 93.38 142 TRP A C 1
ATOM 1086 O O . TRP A 1 142 ? 4.490 1.483 -2.496 1.00 93.38 142 TRP A O 1
ATOM 1096 N N . LYS A 1 143 ? 5.505 3.474 -2.409 1.00 93.00 143 LYS A N 1
ATOM 1097 C CA . LYS A 1 143 ? 5.892 3.330 -0.992 1.00 93.00 143 LYS A CA 1
ATOM 1098 C C . LYS A 1 143 ? 4.674 3.156 -0.089 1.00 93.00 143 LYS A C 1
ATOM 1100 O O . LYS A 1 143 ? 4.682 2.301 0.795 1.00 93.00 143 LYS A O 1
ATOM 1105 N N . ILE A 1 144 ? 3.619 3.927 -0.347 1.00 94.75 144 ILE A N 1
ATOM 1106 C CA . ILE A 1 144 ? 2.351 3.808 0.377 1.00 94.75 144 ILE A CA 1
ATOM 1107 C C . ILE A 1 144 ? 1.686 2.467 0.060 1.00 94.75 144 ILE A C 1
ATOM 1109 O O . ILE A 1 144 ? 1.285 1.757 0.976 1.00 94.75 144 ILE A O 1
ATOM 1113 N N . PHE A 1 145 ? 1.629 2.082 -1.216 1.00 94.81 145 PHE A N 1
ATOM 1114 C CA . PHE A 1 145 ? 1.059 0.813 -1.661 1.00 94.81 145 PHE A CA 1
ATOM 1115 C C . PHE A 1 145 ? 1.754 -0.378 -1.009 1.00 94.81 145 PHE A C 1
ATOM 1117 O O . PHE A 1 145 ? 1.090 -1.223 -0.420 1.00 94.81 145 PHE A O 1
ATOM 1124 N N . LYS A 1 146 ? 3.086 -0.409 -1.017 1.00 93.69 146 LYS A N 1
ATOM 1125 C CA . LYS A 1 146 ? 3.866 -1.448 -0.350 1.00 93.69 146 LYS A CA 1
ATOM 1126 C C . LYS A 1 146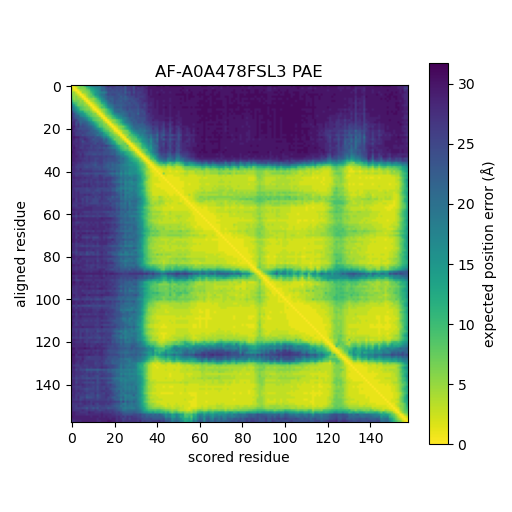 ? 3.574 -1.493 1.153 1.00 93.69 146 LYS A C 1
ATOM 1128 O O . LYS A 1 146 ? 3.410 -2.572 1.704 1.00 93.69 146 LYS A O 1
ATOM 1133 N N . SER A 1 147 ? 3.474 -0.343 1.812 1.00 93.31 147 SER A N 1
ATOM 1134 C CA . SER A 1 147 ? 3.231 -0.270 3.259 1.00 93.31 147 SER A CA 1
ATOM 1135 C C . SER A 1 147 ? 1.806 -0.684 3.664 1.00 93.31 147 SER A C 1
ATOM 1137 O O . SER A 1 147 ? 1.613 -1.382 4.655 1.00 93.31 147 SER A O 1
ATOM 1139 N N . VAL A 1 148 ? 0.798 -0.265 2.893 1.00 94.56 148 VAL A N 1
ATOM 1140 C CA . VAL A 1 148 ? -0.625 -0.348 3.270 1.00 94.56 148 VAL A CA 1
ATOM 1141 C C . VAL A 1 148 ? -1.361 -1.505 2.590 1.00 94.56 148 VAL A C 1
ATOM 1143 O O . VAL A 1 148 ? -2.306 -2.049 3.160 1.00 94.56 148 VAL A O 1
ATOM 1146 N N . CYS A 1 149 ? -0.950 -1.880 1.380 1.00 96.56 149 CYS A N 1
ATOM 1147 C CA . CYS A 1 149 ? -1.649 -2.830 0.511 1.00 96.56 149 CYS A CA 1
ATOM 1148 C C . CYS A 1 149 ? -0.892 -4.149 0.328 1.00 96.56 149 CYS A C 1
ATOM 1150 O O . CYS A 1 149 ? -1.278 -4.963 -0.512 1.00 96.56 149 CYS A O 1
ATOM 1152 N N . THR A 1 150 ? 0.172 -4.383 1.100 1.00 94.50 150 THR A N 1
ATOM 1153 C CA . THR A 1 150 ? 0.926 -5.637 1.040 1.00 94.50 150 THR A CA 1
ATOM 1154 C C . THR A 1 150 ? 1.212 -6.192 2.428 1.00 94.50 150 THR A C 1
ATOM 1156 O O . THR A 1 150 ? 1.141 -5.486 3.436 1.00 94.50 150 THR A O 1
ATOM 1159 N N . GLU A 1 151 ? 1.516 -7.481 2.496 1.00 92.75 151 GLU A N 1
ATOM 1160 C CA . GLU A 1 151 ? 2.040 -8.125 3.694 1.00 92.75 151 GLU A CA 1
ATOM 1161 C C . GLU A 1 151 ? 3.228 -9.018 3.370 1.00 92.75 151 GLU A C 1
ATOM 1163 O O . GLU A 1 151 ? 3.428 -9.396 2.218 1.00 92.75 151 GLU A O 1
ATOM 1168 N N . ALA A 1 152 ? 4.015 -9.358 4.392 1.00 90.12 152 ALA A N 1
ATOM 1169 C CA . ALA A 1 152 ? 5.125 -10.280 4.224 1.00 90.12 152 ALA A CA 1
ATOM 1170 C C . ALA A 1 152 ? 4.620 -11.623 3.681 1.00 90.12 152 ALA A C 1
ATOM 1172 O O . ALA A 1 152 ? 3.664 -12.196 4.211 1.00 90.12 152 ALA A O 1
ATOM 1173 N N . ALA A 1 153 ? 5.281 -12.136 2.644 1.00 85.06 153 ALA A N 1
ATOM 1174 C CA . ALA A 1 153 ? 4.995 -13.468 2.138 1.00 85.06 153 ALA A CA 1
ATOM 1175 C C . ALA A 1 153 ? 5.262 -14.482 3.259 1.00 85.06 153 ALA A C 1
ATOM 1177 O O . ALA A 1 153 ? 6.364 -14.554 3.812 1.00 85.06 153 ALA A O 1
ATOM 1178 N N . THR A 1 154 ? 4.249 -15.268 3.616 1.00 74.88 154 THR A N 1
ATOM 1179 C CA . THR A 1 154 ? 4.442 -16.410 4.507 1.00 74.88 154 THR A CA 1
ATOM 1180 C C . THR A 1 154 ? 5.221 -17.454 3.723 1.00 74.88 154 THR A C 1
ATOM 1182 O O . THR A 1 154 ? 4.671 -18.144 2.868 1.00 74.88 154 THR A O 1
ATOM 1185 N N . LYS A 1 155 ? 6.536 -17.546 3.962 1.00 56.62 155 LYS A N 1
ATOM 1186 C CA . LYS A 1 155 ? 7.315 -18.663 3.423 1.00 56.62 155 LYS A CA 1
ATOM 1187 C C . LYS A 1 155 ? 6.677 -19.960 3.928 1.00 56.62 155 LYS A C 1
ATOM 1189 O O . LYS A 1 155 ? 6.423 -20.047 5.133 1.00 56.62 155 LYS A O 1
ATOM 1194 N N . PRO A 1 156 ? 6.435 -20.964 3.069 1.00 45.75 156 PRO A N 1
ATOM 1195 C CA . PRO A 1 156 ? 6.150 -22.292 3.575 1.00 45.75 156 PRO A CA 1
ATOM 1196 C C . PRO A 1 156 ? 7.346 -22.698 4.440 1.00 45.75 156 PRO A C 1
ATOM 1198 O O . PRO A 1 156 ? 8.489 -22.695 3.980 1.00 45.75 156 PRO A O 1
ATOM 1201 N N . VAL A 1 157 ? 7.083 -22.957 5.719 1.00 42.44 157 VAL A N 1
ATOM 1202 C CA . VAL A 1 157 ? 8.024 -23.670 6.579 1.00 42.44 157 VAL A CA 1
ATOM 1203 C C . VAL A 1 157 ? 8.083 -25.076 5.993 1.00 42.44 157 VAL A C 1
ATOM 1205 O O . VAL A 1 157 ? 7.122 -25.831 6.125 1.00 42.44 157 VAL A O 1
ATOM 1208 N N . VAL A 1 158 ? 9.142 -25.350 5.230 1.00 40.50 158 VAL A N 1
ATOM 1209 C CA . VAL A 1 158 ? 9.474 -26.695 4.744 1.00 40.50 158 VAL A CA 1
ATOM 1210 C C . VAL A 1 158 ? 10.102 -27.475 5.886 1.00 40.50 158 VAL A C 1
ATOM 1212 O O . VAL A 1 158 ? 10.985 -26.892 6.557 1.00 40.50 158 VAL A O 1
#

Mean predicted aligned error: 13.55 Å

Sequence (158 aa):
MSPQAVGMAALGAAGTGAIGVGTAYATGLIGSKASDKEEEYDSFLDYLEKALKDTSVYIDKSKITTKLEAEDYKTALTNSWNSMNLTEATPDKPSVNEFTSKKTETIEFTSKWCESKKVKKLTAEQENRKWTKATIEADTEWKIFKSVCTEAATKPVV

Secondary structure (DSSP, 8-state):
---------------------------------------EESSHHHHHHHHSTTTEEE--HHHHHHHTTSHHHHHHHHHHHTT---SS--S----GGGTTTTHHHHHHHHHHHHHHHHT----GGGTT--EEHHHHHH-HHHHHHHHHSEEE------

Radius of gyration: 23.34 Å; Cα contacts (8 Å, |Δi|>4): 126; chains: 1; bounding box: 62×64×43 Å

Solvent-accessible surface area (backbone atoms only — not comparable to full-atom values): 10158 Å² total; per-residue (Å²): 135,87,86,84,89,84,81,84,87,82,94,86,80,88,81,91,85,81,90,78,96,66,88,72,77,81,75,88,87,79,88,78,96,69,91,73,72,77,67,70,25,76,22,52,44,47,40,35,64,73,77,30,48,84,53,33,38,80,54,53,61,70,52,47,57,59,40,63,74,37,67,70,49,44,49,52,42,55,78,38,44,88,77,65,79,62,96,67,61,76,59,60,78,67,56,78,93,33,45,80,84,39,40,68,46,42,44,49,32,51,38,51,48,40,60,57,48,37,64,40,57,74,54,77,96,39,72,92,54,65,42,33,67,71,60,45,73,66,33,68,66,46,56,44,42,55,64,68,32,36,40,72,36,80,69,81,87,124